Protein AF-A0A941F2V1-F1 (afdb_monomer_lite)

Structure (mmCIF, N/CA/C/O backbone):
data_AF-A0A941F2V1-F1
#
_entry.id   AF-A0A941F2V1-F1
#
loop_
_atom_site.group_PDB
_atom_site.id
_atom_site.type_symbol
_atom_site.label_atom_id
_atom_site.label_alt_id
_atom_site.label_comp_id
_atom_site.label_asym_id
_atom_site.label_entity_id
_atom_site.label_seq_id
_atom_site.pdbx_PDB_ins_code
_atom_site.Cartn_x
_atom_site.Cartn_y
_atom_site.Cartn_z
_atom_site.occupancy
_atom_site.B_iso_or_equiv
_atom_site.auth_seq_id
_atom_site.auth_comp_id
_atom_site.auth_asym_id
_atom_site.auth_atom_id
_atom_site.pdbx_PDB_model_num
ATOM 1 N N . MET A 1 1 ? -23.464 -13.653 34.115 1.00 43.78 1 MET A N 1
ATOM 2 C CA . MET A 1 1 ? -22.472 -12.896 33.326 1.00 43.78 1 MET A CA 1
ATOM 3 C C . MET A 1 1 ? -23.230 -11.831 32.556 1.00 43.78 1 MET A C 1
ATOM 5 O O . MET A 1 1 ? -24.160 -12.195 31.851 1.00 43.78 1 MET A O 1
ATOM 9 N N . SER A 1 2 ? -22.926 -10.549 32.761 1.00 63.69 2 SER A N 1
ATOM 10 C CA . SER A 1 2 ? -23.528 -9.448 31.999 1.00 63.69 2 SER A CA 1
ATOM 11 C C . SER A 1 2 ? -22.567 -9.029 30.894 1.00 63.69 2 SER A C 1
ATOM 13 O O . SER A 1 2 ? -21.408 -8.731 31.175 1.00 63.69 2 SER A O 1
ATOM 15 N N . GLN A 1 3 ? -23.042 -9.012 29.656 1.00 66.31 3 GLN A N 1
ATOM 16 C CA . GLN A 1 3 ? -22.306 -8.466 28.523 1.00 66.31 3 GLN A CA 1
ATOM 17 C C . GLN A 1 3 ? -22.580 -6.961 28.461 1.00 66.31 3 GLN A C 1
ATOM 19 O O . GLN A 1 3 ? -23.738 -6.548 28.446 1.00 66.31 3 GLN A O 1
ATOM 24 N N . VAL A 1 4 ? -21.524 -6.150 28.480 1.00 63.25 4 VAL A N 1
ATOM 25 C CA . VAL A 1 4 ? -21.614 -4.695 28.322 1.00 63.25 4 VAL A CA 1
ATOM 26 C C . VAL A 1 4 ? -20.978 -4.354 26.985 1.00 63.25 4 VAL A C 1
ATOM 28 O O . VAL A 1 4 ? -19.803 -4.643 26.772 1.00 63.25 4 VAL A O 1
ATOM 31 N N . SER A 1 5 ? -21.771 -3.790 26.080 1.00 65.69 5 SER A N 1
ATOM 32 C CA . SER A 1 5 ? -21.303 -3.325 24.777 1.00 65.69 5 SER A CA 1
ATOM 33 C C . SER A 1 5 ? -20.951 -1.845 24.886 1.00 65.69 5 SER A C 1
ATOM 35 O O . SER A 1 5 ? -21.781 -1.050 25.327 1.00 65.69 5 SER A O 1
ATOM 37 N N . PHE A 1 6 ? -19.736 -1.481 24.488 1.00 61.72 6 PHE A N 1
ATOM 38 C CA . PHE A 1 6 ? -19.299 -0.092 24.375 1.00 61.72 6 PHE A CA 1
ATOM 39 C C . PHE A 1 6 ? -19.178 0.272 22.898 1.00 61.72 6 PHE A C 1
ATOM 41 O O . PHE A 1 6 ? -18.671 -0.519 22.107 1.00 61.72 6 PHE A O 1
ATOM 48 N N . THR A 1 7 ? -19.629 1.473 22.545 1.00 65.69 7 THR A N 1
ATOM 49 C CA . THR A 1 7 ? -19.439 2.057 21.215 1.00 65.69 7 THR A CA 1
ATOM 50 C C . THR A 1 7 ? -18.508 3.250 21.368 1.00 65.69 7 THR A C 1
ATOM 52 O O . THR A 1 7 ? -18.829 4.183 22.105 1.00 65.69 7 THR A O 1
ATOM 55 N N . PHE A 1 8 ? -17.353 3.217 20.707 1.00 61.75 8 PHE A N 1
ATOM 56 C CA . PHE A 1 8 ? -16.413 4.335 20.678 1.00 61.75 8 PHE A CA 1
ATOM 57 C C . PHE A 1 8 ? -16.554 5.107 19.362 1.00 61.75 8 PHE A C 1
ATOM 59 O O . PHE A 1 8 ? -16.834 4.527 18.316 1.00 61.75 8 PHE A O 1
ATOM 66 N N . THR A 1 9 ? -16.371 6.425 19.408 1.00 69.69 9 THR A N 1
ATOM 67 C CA . THR A 1 9 ? -16.324 7.279 18.216 1.00 69.69 9 THR A CA 1
ATOM 68 C C . THR A 1 9 ? -15.019 8.055 18.256 1.00 69.69 9 THR A C 1
ATOM 70 O O . THR A 1 9 ? -14.824 8.903 19.125 1.00 69.69 9 THR A O 1
ATOM 73 N N . ALA A 1 10 ? -14.116 7.741 17.330 1.00 67.81 10 ALA A N 1
ATOM 74 C CA . ALA A 1 10 ? -12.865 8.461 17.146 1.00 67.81 10 ALA A CA 1
ATOM 75 C C . ALA A 1 10 ? -13.024 9.468 16.003 1.00 67.81 10 ALA A C 1
ATOM 77 O O . ALA A 1 10 ? -13.537 9.115 14.944 1.00 67.81 10 ALA A O 1
ATOM 78 N N . MET A 1 11 ? -12.560 10.702 16.202 1.00 74.62 11 MET A N 1
ATOM 79 C CA . MET A 1 11 ? -12.306 11.618 15.091 1.00 74.62 11 MET A CA 1
ATOM 80 C C . MET A 1 11 ? -10.845 11.465 14.676 1.00 74.62 11 MET A C 1
ATOM 82 O O . MET A 1 11 ? -9.941 11.545 15.516 1.00 74.62 11 MET A O 1
ATOM 86 N N . LEU A 1 12 ? -10.634 11.210 13.392 1.00 73.94 12 LEU A N 1
ATOM 87 C CA . LEU A 1 12 ? -9.319 11.158 12.771 1.00 73.94 12 LEU A CA 1
ATOM 88 C C . LEU A 1 12 ? -9.185 12.350 11.835 1.00 73.94 12 LEU A C 1
ATOM 90 O O . LEU A 1 12 ? -10.165 12.730 11.194 1.00 73.94 12 LEU A O 1
ATOM 94 N N . ASP A 1 13 ? -7.993 12.934 11.789 1.00 80.94 13 ASP A N 1
ATOM 95 C CA . ASP A 1 13 ? -7.663 13.913 10.761 1.00 80.94 13 ASP A CA 1
ATOM 96 C C . ASP A 1 13 ? -7.612 13.201 9.399 1.00 80.94 13 ASP A C 1
ATOM 98 O O . ASP A 1 13 ? -7.149 12.061 9.325 1.00 80.94 13 ASP A O 1
ATOM 102 N N . GLU A 1 14 ? -8.095 13.835 8.330 1.00 78.62 14 GLU A N 1
ATOM 103 C CA . GLU A 1 14 ? -8.105 13.242 6.985 1.00 78.62 14 GLU A CA 1
ATOM 104 C C . GLU A 1 14 ? -6.693 12.881 6.503 1.00 78.62 14 GLU A C 1
ATOM 106 O O . GLU A 1 14 ? -6.534 11.935 5.730 1.00 78.62 14 GLU A O 1
ATOM 111 N N . ASP A 1 15 ? -5.665 13.559 7.019 1.00 81.81 15 ASP A N 1
ATOM 112 C CA . ASP A 1 15 ? -4.261 13.289 6.704 1.00 81.81 15 ASP A CA 1
ATOM 113 C C . ASP A 1 15 ? -3.669 12.092 7.483 1.00 81.81 15 ASP A C 1
ATOM 115 O O . ASP A 1 15 ? -2.567 11.627 7.183 1.00 81.81 15 ASP A O 1
ATOM 119 N N . GLU A 1 16 ? -4.374 11.570 8.492 1.00 85.75 16 GLU A N 1
ATOM 120 C CA . GLU A 1 16 ? -3.881 10.521 9.400 1.00 85.75 16 GLU A CA 1
ATOM 121 C C . GLU A 1 16 ? -4.417 9.116 9.095 1.00 85.75 16 GLU A C 1
ATOM 123 O O . GLU A 1 16 ? -4.049 8.140 9.770 1.00 85.75 16 GLU A O 1
ATOM 128 N N . PHE A 1 17 ? -5.292 8.982 8.101 1.00 90.06 17 PHE A N 1
ATOM 129 C CA . PHE A 1 17 ? -5.808 7.687 7.677 1.00 90.06 17 PHE A CA 1
ATOM 130 C C . PHE A 1 17 ? -6.191 7.681 6.205 1.00 90.06 17 PHE A C 1
ATOM 132 O O . PHE A 1 17 ? -6.595 8.696 5.655 1.00 90.06 17 PHE A O 1
ATOM 139 N N . ILE A 1 18 ? -6.153 6.506 5.591 1.00 91.88 18 ILE A N 1
ATOM 140 C CA . ILE A 1 18 ? -6.794 6.245 4.306 1.00 91.88 18 ILE A CA 1
ATOM 141 C C . ILE A 1 18 ? -7.737 5.059 4.460 1.00 91.88 18 ILE A C 1
ATOM 143 O O . ILE A 1 18 ? -7.425 4.076 5.138 1.00 91.88 18 ILE A O 1
ATOM 147 N N . ARG A 1 19 ? -8.915 5.166 3.849 1.00 90.81 19 ARG A N 1
ATOM 148 C CA . ARG A 1 19 ? -9.882 4.075 3.798 1.00 90.81 19 ARG A CA 1
ATOM 149 C C . ARG A 1 19 ? -9.820 3.409 2.431 1.00 90.81 19 ARG A C 1
ATOM 151 O O . ARG A 1 19 ? -9.953 4.083 1.415 1.00 90.81 19 ARG A O 1
ATOM 158 N N . ILE A 1 20 ? -9.661 2.093 2.434 1.00 90.69 20 ILE A N 1
ATOM 159 C CA . ILE A 1 20 ? -9.626 1.255 1.236 1.00 90.69 20 ILE A CA 1
ATOM 160 C C . ILE A 1 20 ? -10.633 0.139 1.472 1.00 90.69 20 ILE A C 1
ATOM 162 O O . ILE A 1 20 ? -10.469 -0.669 2.382 1.00 90.69 20 ILE A O 1
ATOM 166 N N . ASP A 1 21 ? -11.734 0.164 0.726 1.00 87.81 21 ASP A N 1
ATOM 167 C CA . ASP A 1 21 ? -12.886 -0.713 0.939 1.00 87.81 21 ASP A CA 1
ATOM 168 C C . ASP A 1 21 ? -13.402 -0.684 2.401 1.00 87.81 21 ASP A C 1
ATOM 170 O O . ASP A 1 21 ? -13.907 0.332 2.910 1.00 87.81 21 ASP A O 1
ATOM 174 N N . GLU A 1 22 ? -13.294 -1.820 3.090 1.00 87.62 22 GLU A N 1
ATOM 175 C CA . GLU A 1 22 ? -13.663 -2.002 4.495 1.00 87.62 22 GLU A CA 1
ATOM 176 C C . GLU A 1 22 ? -12.475 -1.852 5.457 1.00 87.62 22 GLU A C 1
ATOM 178 O O . GLU A 1 22 ? -12.650 -2.008 6.666 1.00 87.62 22 GLU A O 1
ATOM 183 N N . HIS A 1 23 ? -11.283 -1.560 4.939 1.00 90.50 23 HIS A N 1
ATOM 184 C CA . HIS A 1 23 ? -10.045 -1.447 5.696 1.00 90.50 23 HIS A CA 1
ATOM 185 C C . HIS A 1 23 ? -9.668 0.012 5.943 1.00 90.50 23 HIS A C 1
ATOM 187 O O . HIS A 1 23 ? -9.822 0.884 5.083 1.00 90.50 23 HIS A O 1
ATOM 193 N N . LEU A 1 24 ? -9.155 0.280 7.143 1.00 90.56 24 LEU A N 1
ATOM 194 C CA . LEU A 1 24 ? -8.655 1.592 7.531 1.00 90.56 24 LEU A CA 1
ATOM 195 C C . LEU A 1 24 ? -7.162 1.490 7.813 1.00 90.56 24 LEU A C 1
ATOM 197 O O . LEU A 1 24 ? -6.744 0.815 8.749 1.00 90.56 24 LEU A O 1
ATOM 201 N N . TYR A 1 25 ? -6.367 2.187 7.019 1.00 91.19 25 TYR A N 1
ATOM 202 C CA . TYR A 1 25 ? -4.928 2.276 7.192 1.00 91.19 25 TYR A CA 1
ATOM 203 C C . TYR A 1 25 ? -4.592 3.576 7.910 1.00 91.19 25 TYR A C 1
ATOM 205 O O . TYR A 1 25 ? -5.025 4.646 7.490 1.00 91.19 25 TYR A O 1
ATOM 213 N N . THR A 1 26 ? -3.842 3.504 9.005 1.00 90.94 26 THR A N 1
ATOM 214 C CA . THR A 1 26 ? -3.513 4.670 9.834 1.00 90.94 26 THR A CA 1
ATOM 215 C C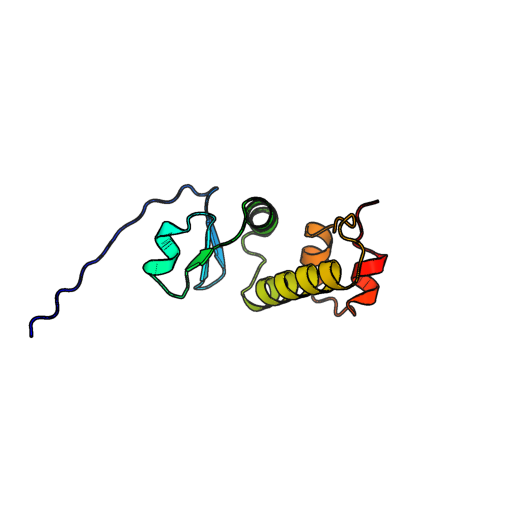 . THR A 1 26 ? -2.132 4.534 10.463 1.00 90.94 26 THR A C 1
ATOM 217 O O . T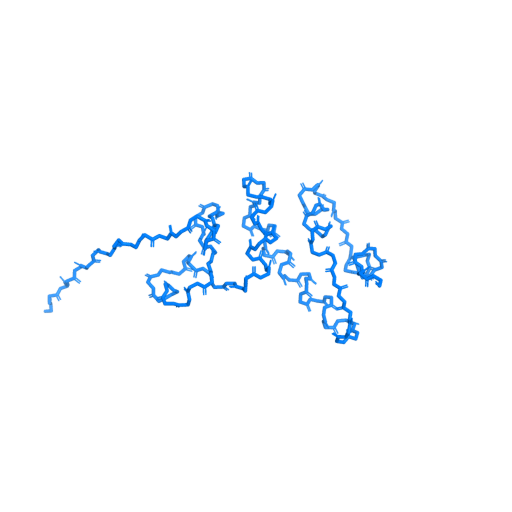HR A 1 26 ? -1.606 3.436 10.626 1.00 90.94 26 THR A O 1
ATOM 220 N N . THR A 1 27 ? -1.545 5.653 10.873 1.00 89.12 27 THR A N 1
ATOM 221 C CA . THR A 1 27 ? -0.325 5.674 11.694 1.00 89.12 27 THR A CA 1
ATOM 222 C C . THR A 1 27 ? -0.620 5.519 13.193 1.00 89.12 27 THR A C 1
ATOM 224 O O . THR A 1 27 ? 0.296 5.324 13.996 1.00 89.12 27 THR A O 1
ATOM 227 N N . ARG A 1 28 ? -1.895 5.585 13.613 1.00 85.06 28 ARG A N 1
ATOM 228 C CA . ARG A 1 28 ? -2.304 5.529 15.026 1.00 85.06 28 ARG A CA 1
ATOM 229 C C . ARG A 1 28 ? -2.415 4.094 15.544 1.00 85.06 28 ARG A C 1
ATOM 231 O O . ARG A 1 28 ? -3.461 3.453 15.460 1.00 85.06 28 ARG A O 1
ATOM 238 N N . SER A 1 29 ? -1.353 3.628 16.195 1.00 81.88 29 SER A N 1
ATOM 239 C CA . SER A 1 29 ? -1.278 2.291 16.807 1.00 81.88 29 SER A CA 1
ATOM 240 C C . SER A 1 29 ? -2.337 2.013 17.886 1.00 81.88 29 SER A C 1
ATOM 242 O O . SER A 1 29 ? -2.683 0.857 18.126 1.00 81.88 29 SER A O 1
ATOM 244 N N . SER A 1 30 ? -2.882 3.050 18.531 1.00 81.25 30 SER A N 1
ATOM 245 C CA . SER A 1 30 ? -3.926 2.908 19.553 1.00 81.25 30 SER A CA 1
ATOM 246 C C . SER A 1 30 ? -5.227 2.315 19.009 1.00 81.25 30 SER A C 1
ATOM 248 O O . SER A 1 30 ? -5.939 1.657 19.761 1.00 81.25 30 SER A O 1
ATOM 250 N N . LEU A 1 31 ? -5.517 2.505 17.719 1.00 79.25 31 LEU A N 1
ATOM 251 C CA . LEU A 1 31 ? -6.767 2.068 17.093 1.00 79.25 31 LEU A CA 1
ATOM 252 C C . LEU A 1 31 ? -6.756 0.596 16.669 1.00 79.25 31 LEU A C 1
ATOM 254 O O . LEU A 1 31 ? -7.812 -0.010 16.531 1.00 79.25 31 LEU A O 1
ATOM 258 N N . GLN A 1 32 ? -5.577 -0.012 16.521 1.00 75.81 32 GLN A N 1
ATOM 259 C CA . GLN A 1 32 ? -5.446 -1.401 16.068 1.00 75.81 32 GLN A CA 1
ATOM 260 C C . GLN A 1 32 ? -6.111 -2.413 17.021 1.00 75.81 32 GLN A C 1
ATOM 262 O O . GLN A 1 32 ? -6.472 -3.515 16.620 1.00 75.81 32 GLN A O 1
ATOM 267 N N . ARG A 1 33 ? -6.266 -2.061 18.304 1.00 74.50 33 ARG A N 1
ATOM 268 C CA . ARG A 1 33 ? -6.898 -2.931 19.310 1.00 74.50 33 ARG A CA 1
ATOM 269 C C . ARG A 1 33 ? -8.421 -2.949 19.223 1.00 74.50 33 ARG A C 1
ATOM 271 O O . ARG A 1 33 ? -9.027 -3.854 19.788 1.00 74.50 33 ARG A O 1
ATOM 278 N N . GLU A 1 34 ? -9.006 -1.962 18.553 1.00 74.94 34 GLU A N 1
ATOM 279 C CA . GLU A 1 34 ? -10.451 -1.756 18.523 1.00 74.94 34 GLU A CA 1
ATOM 280 C C . GLU A 1 34 ? -11.110 -2.580 17.411 1.00 74.94 34 GLU A C 1
ATOM 282 O O . GLU A 1 34 ? -12.157 -3.182 17.640 1.00 74.94 34 GLU A O 1
ATOM 287 N N . GLU A 1 35 ? -10.479 -2.686 16.233 1.00 77.00 35 GLU A N 1
ATOM 288 C CA . GLU A 1 35 ? -11.015 -3.467 15.113 1.00 77.00 35 GLU A CA 1
ATOM 289 C C . GLU A 1 35 ? -9.930 -4.178 14.282 1.00 77.00 35 GLU A C 1
ATOM 291 O O . GLU A 1 35 ? -8.904 -3.582 13.956 1.00 77.00 35 GLU A O 1
ATOM 296 N N . PRO A 1 36 ? -10.177 -5.426 13.828 1.00 76.69 36 PRO A N 1
ATOM 297 C CA . PRO A 1 36 ? -9.223 -6.193 13.019 1.00 76.69 36 PRO A CA 1
ATOM 298 C C . PRO A 1 36 ? -9.016 -5.636 11.603 1.00 76.69 36 PRO A C 1
ATOM 300 O O . PRO A 1 36 ? -8.088 -6.052 10.917 1.00 76.69 36 PRO A O 1
ATOM 303 N N . LYS A 1 37 ? -9.885 -4.727 11.146 1.00 85.31 37 LYS A N 1
ATOM 304 C CA . LYS A 1 37 ? -9.779 -4.078 9.831 1.00 85.31 37 LYS A CA 1
ATOM 305 C C . LYS A 1 37 ? -8.949 -2.790 9.868 1.00 85.31 37 LYS A C 1
ATOM 307 O O . LYS A 1 37 ? -8.771 -2.160 8.827 1.00 85.31 37 LYS A O 1
ATOM 312 N N . ILE A 1 38 ? -8.451 -2.409 11.048 1.00 87.75 38 ILE A N 1
ATOM 313 C CA . ILE A 1 38 ? -7.569 -1.260 11.232 1.00 87.75 38 ILE A CA 1
ATOM 314 C C . ILE A 1 38 ? -6.119 -1.732 11.129 1.00 87.75 38 ILE A C 1
ATOM 316 O O . ILE A 1 38 ? -5.623 -2.481 11.973 1.00 87.75 38 ILE A O 1
ATOM 320 N N . HIS A 1 39 ? -5.432 -1.257 10.097 1.00 89.06 39 HIS A N 1
ATOM 321 C CA . HIS A 1 39 ? -4.050 -1.594 9.795 1.00 89.06 39 HIS A CA 1
ATOM 322 C C . HIS A 1 39 ? -3.133 -0.432 10.145 1.00 89.06 39 HIS A C 1
ATOM 324 O O . HIS A 1 39 ? -3.342 0.703 9.714 1.00 89.06 39 HIS A O 1
ATOM 330 N N . MET A 1 40 ? -2.090 -0.725 10.917 1.00 89.44 40 MET A N 1
ATOM 331 C CA . MET A 1 40 ? -1.053 0.257 11.199 1.00 89.44 40 MET A CA 1
ATOM 332 C C . MET A 1 40 ? -0.029 0.263 10.065 1.00 89.44 40 MET A C 1
ATOM 334 O O . MET A 1 40 ? 0.550 -0.779 9.759 1.00 89.44 40 MET A O 1
ATOM 338 N N . ILE A 1 41 ? 0.224 1.435 9.490 1.00 89.38 41 ILE A N 1
ATOM 339 C CA . ILE A 1 41 ? 1.280 1.659 8.498 1.00 89.38 41 ILE A CA 1
ATOM 340 C C . ILE A 1 41 ? 2.161 2.828 8.911 1.00 89.38 41 ILE A C 1
ATOM 342 O O . ILE A 1 41 ? 1.799 3.626 9.779 1.00 89.38 41 ILE A O 1
ATOM 346 N N . ASP A 1 42 ? 3.339 2.920 8.305 1.00 87.31 42 ASP A N 1
ATOM 347 C CA . ASP A 1 42 ? 4.202 4.068 8.518 1.00 87.31 42 ASP A CA 1
ATOM 348 C C . ASP A 1 42 ? 3.677 5.322 7.788 1.00 87.31 42 ASP A C 1
ATOM 350 O O . ASP A 1 42 ? 2.815 5.277 6.902 1.00 87.31 42 ASP A O 1
ATOM 354 N N . THR A 1 43 ? 4.198 6.479 8.192 1.00 88.25 43 THR A N 1
ATOM 355 C CA . THR A 1 43 ? 3.793 7.774 7.638 1.00 88.25 43 THR A CA 1
ATOM 356 C C . THR A 1 43 ? 4.173 7.929 6.162 1.00 88.25 43 THR A C 1
ATOM 358 O O . THR A 1 43 ? 3.523 8.689 5.447 1.00 88.25 43 THR A O 1
ATOM 361 N N . CYS A 1 44 ? 5.227 7.256 5.695 1.00 87.25 44 CYS A N 1
ATOM 362 C CA . CYS A 1 44 ? 5.682 7.351 4.309 1.00 87.25 44 CYS A CA 1
ATOM 363 C C . CYS A 1 44 ? 4.721 6.604 3.381 1.00 87.25 44 CYS A C 1
ATOM 365 O O . CYS A 1 44 ? 4.218 7.192 2.425 1.00 87.25 44 CYS A O 1
ATOM 367 N N . CYS A 1 45 ? 4.392 5.360 3.721 1.00 89.12 45 CYS A N 1
ATOM 368 C CA . CYS A 1 45 ? 3.392 4.545 3.060 1.00 89.12 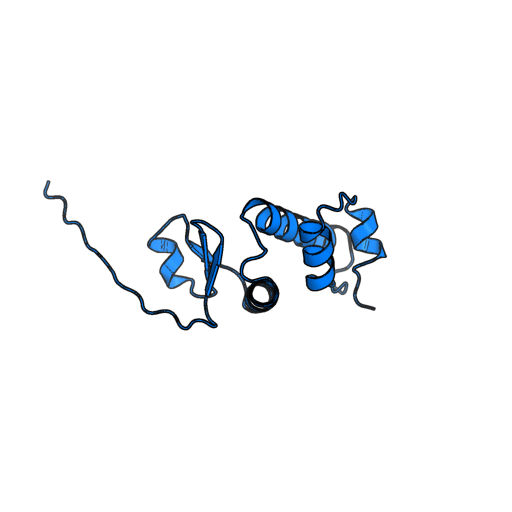45 CYS A CA 1
ATOM 369 C C . CYS A 1 45 ? 2.037 5.245 3.048 1.00 89.12 45 CYS A C 1
ATOM 371 O O . CYS A 1 45 ? 1.416 5.319 1.994 1.00 89.12 45 CYS A O 1
ATOM 373 N N . LEU A 1 46 ? 1.603 5.823 4.177 1.00 91.88 46 LEU A N 1
ATOM 374 C CA . LEU A 1 46 ? 0.320 6.529 4.233 1.00 91.88 46 LEU A CA 1
ATOM 375 C C . LEU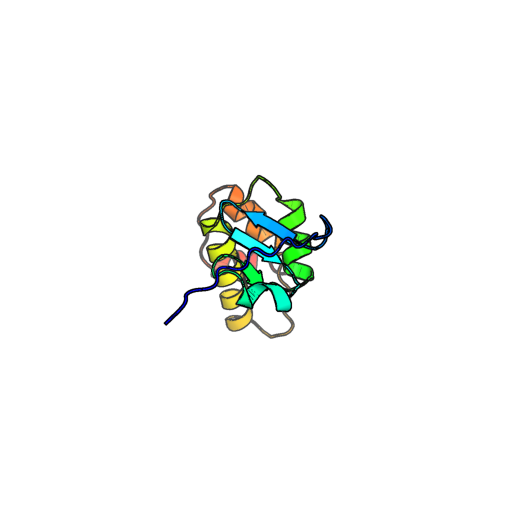 A 1 46 ? 0.275 7.696 3.239 1.00 91.88 46 LEU A C 1
ATOM 377 O O . LEU A 1 46 ? -0.698 7.835 2.502 1.00 91.88 46 LEU A O 1
ATOM 381 N N . LYS A 1 47 ? 1.339 8.508 3.182 1.00 91.88 47 LYS A N 1
ATOM 382 C CA . LYS A 1 47 ? 1.441 9.621 2.226 1.00 91.88 47 LYS A CA 1
ATOM 383 C C . LYS A 1 47 ? 1.389 9.142 0.781 1.00 91.88 47 LYS A C 1
ATOM 385 O O . LYS A 1 47 ? 0.705 9.755 -0.026 1.00 91.88 47 LYS A O 1
ATOM 390 N N . ILE A 1 48 ? 2.091 8.055 0.467 1.00 92.50 48 ILE A N 1
ATOM 391 C CA . ILE A 1 48 ? 2.080 7.469 -0.875 1.00 92.50 48 ILE A CA 1
ATOM 392 C C . ILE A 1 48 ? 0.671 6.975 -1.219 1.00 92.50 48 ILE A C 1
ATOM 394 O O . ILE A 1 48 ? 0.136 7.354 -2.254 1.00 92.50 48 ILE A O 1
ATOM 398 N N . MET A 1 49 ? 0.040 6.193 -0.340 1.00 93.00 49 MET A N 1
ATOM 399 C CA . MET A 1 49 ? -1.309 5.664 -0.560 1.00 93.00 49 MET A CA 1
ATOM 400 C C . MET A 1 49 ? -2.339 6.780 -0.755 1.00 93.00 49 MET A C 1
ATOM 402 O O . MET A 1 49 ? -3.215 6.659 -1.608 1.00 93.00 49 MET A O 1
ATOM 406 N N . LYS A 1 50 ? -2.210 7.888 -0.013 1.00 92.25 50 LYS A N 1
ATOM 407 C CA . LYS A 1 50 ? -3.063 9.075 -0.157 1.00 92.25 50 LYS A CA 1
ATOM 408 C C . LYS A 1 50 ? -3.024 9.696 -1.549 1.00 92.25 50 LYS A C 1
ATOM 410 O O . LYS A 1 50 ? -4.049 10.176 -2.018 1.00 92.25 50 LYS A O 1
ATOM 415 N N . GLU A 1 51 ? -1.892 9.643 -2.245 1.00 93.06 51 GLU A N 1
ATOM 416 C CA . GLU A 1 51 ? -1.805 10.134 -3.628 1.00 93.06 51 GLU A CA 1
ATOM 417 C C . GLU A 1 51 ? -2.639 9.297 -4.615 1.00 93.06 51 GLU A C 1
ATOM 419 O O . GLU A 1 51 ? -2.997 9.787 -5.687 1.00 93.06 51 GLU A O 1
ATOM 424 N N . PHE A 1 52 ? -2.988 8.063 -4.242 1.00 92.94 52 PHE A N 1
ATOM 425 C CA . PHE A 1 52 ? -3.797 7.132 -5.032 1.00 92.94 52 PHE A CA 1
ATOM 426 C C . PHE A 1 52 ? -5.176 6.864 -4.404 1.00 92.94 52 PHE A C 1
ATOM 428 O O . PHE A 1 52 ? -5.838 5.880 -4.742 1.00 92.94 52 PHE A O 1
ATOM 435 N N . GLU A 1 53 ? -5.636 7.726 -3.493 1.00 88.81 53 GLU A N 1
ATOM 436 C CA . GLU A 1 53 ? -6.921 7.557 -2.811 1.00 88.81 53 GLU A CA 1
ATOM 437 C C . GLU A 1 53 ? -8.082 7.430 -3.817 1.00 88.81 53 GLU A C 1
ATOM 439 O O . GLU A 1 53 ? -8.207 8.199 -4.771 1.00 88.81 53 GLU A O 1
ATOM 444 N N . GLY A 1 54 ? -8.911 6.398 -3.630 1.00 89.38 54 GLY A N 1
ATOM 445 C CA . GLY A 1 54 ? -10.014 6.051 -4.534 1.00 89.38 54 GLY A CA 1
ATOM 446 C C . GLY A 1 54 ? -9.636 5.205 -5.758 1.00 89.38 54 GLY A C 1
ATOM 447 O O . GLY A 1 54 ? -10.536 4.787 -6.481 1.00 89.38 54 GLY A O 1
ATOM 448 N N . GLN A 1 55 ? -8.347 4.936 -5.992 1.00 92.88 55 GLN A N 1
ATOM 449 C CA . GLN A 1 55 ? -7.873 4.029 -7.052 1.00 92.88 55 GLN A CA 1
ATOM 450 C C . GLN A 1 55 ? -7.332 2.702 -6.511 1.00 92.88 55 GLN A C 1
ATOM 452 O O . GLN A 1 55 ? -7.191 1.751 -7.272 1.00 92.88 55 GLN A O 1
ATOM 457 N N . LEU A 1 56 ? -7.015 2.653 -5.218 1.00 92.75 56 LEU A N 1
ATOM 458 C CA . LEU A 1 56 ? -6.508 1.459 -4.552 1.00 92.75 56 LEU A CA 1
ATOM 459 C C . LEU A 1 56 ? -7.654 0.540 -4.127 1.00 92.75 56 LEU A C 1
ATOM 461 O O . LEU A 1 56 ? -8.665 1.012 -3.603 1.00 92.75 56 LEU A O 1
ATOM 465 N N . ASP A 1 57 ? -7.433 -0.761 -4.272 1.00 93.00 57 ASP A N 1
ATOM 466 C CA . ASP A 1 57 ? -8.211 -1.816 -3.630 1.00 93.00 57 ASP A CA 1
ATOM 467 C C . ASP A 1 57 ? -7.332 -2.613 -2.648 1.00 93.00 57 ASP A C 1
ATOM 469 O O . ASP A 1 57 ? -6.104 -2.463 -2.602 1.00 93.00 57 ASP A O 1
ATOM 473 N N . GLN A 1 58 ? -7.965 -3.436 -1.809 1.00 90.31 58 GLN A N 1
ATOM 474 C CA . GLN A 1 58 ? -7.241 -4.231 -0.813 1.00 90.31 58 GLN A CA 1
ATOM 475 C C . GLN A 1 58 ? -6.155 -5.150 -1.431 1.00 90.31 58 GLN A C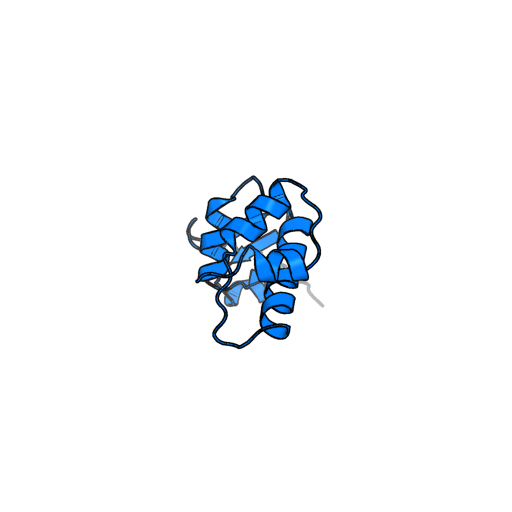 1
ATOM 477 O O . GLN A 1 58 ? -5.028 -5.135 -0.924 1.00 90.31 58 GLN A O 1
ATOM 482 N N . PRO A 1 59 ? -6.422 -5.915 -2.515 1.00 91.56 59 PRO A N 1
ATOM 483 C CA . PRO A 1 59 ? -5.401 -6.733 -3.174 1.00 91.56 59 PRO A CA 1
ATOM 484 C C . PRO A 1 59 ? -4.174 -5.948 -3.652 1.00 91.56 59 PRO A C 1
ATOM 486 O O . PRO A 1 59 ? -3.052 -6.397 -3.421 1.00 91.56 59 PRO A O 1
ATOM 489 N N . MET A 1 60 ? -4.359 -4.770 -4.260 1.00 92.81 60 MET A N 1
ATOM 490 C CA . MET A 1 60 ? -3.251 -3.933 -4.736 1.00 92.81 60 MET A CA 1
ATOM 491 C C . MET A 1 60 ? -2.343 -3.488 -3.591 1.00 92.81 60 MET A C 1
ATOM 493 O O . MET A 1 60 ? -1.119 -3.491 -3.728 1.00 92.81 60 MET A O 1
ATOM 497 N N . VAL A 1 61 ? -2.923 -3.111 -2.448 1.00 92.19 61 VAL A N 1
ATOM 498 C CA . VAL A 1 61 ? -2.142 -2.695 -1.275 1.00 92.19 61 VAL A CA 1
ATOM 499 C C . VAL A 1 61 ? -1.358 -3.867 -0.700 1.00 92.19 61 VAL A C 1
ATOM 501 O O . VAL A 1 61 ? -0.187 -3.713 -0.358 1.00 92.19 61 VAL A O 1
ATOM 504 N N . GLU A 1 62 ? -1.978 -5.042 -0.594 1.00 91.25 62 GLU A N 1
ATOM 505 C CA . GLU A 1 62 ? -1.300 -6.250 -0.117 1.00 91.25 62 GLU A CA 1
ATOM 506 C C . GLU A 1 62 ? -0.148 -6.653 -1.039 1.00 91.25 62 GLU A C 1
ATOM 508 O O . GLU A 1 62 ? 0.952 -6.943 -0.560 1.00 91.25 62 GLU A O 1
ATOM 513 N N . GLU A 1 63 ? -0.370 -6.616 -2.352 1.00 92.38 63 GLU A N 1
ATOM 514 C CA . GLU A 1 63 ? 0.658 -6.903 -3.347 1.00 92.38 63 GLU A CA 1
ATOM 515 C C . GLU A 1 63 ? 1.806 -5.894 -3.281 1.00 92.38 63 GLU A C 1
ATOM 517 O O . GLU A 1 63 ? 2.969 -6.296 -3.228 1.00 92.38 63 GLU A O 1
ATOM 522 N N . TRP A 1 64 ? 1.505 -4.598 -3.197 1.00 93.12 64 TRP A N 1
ATOM 523 C CA . TRP A 1 64 ? 2.521 -3.559 -3.046 1.00 93.12 64 TRP A CA 1
ATOM 524 C C . TRP A 1 64 ? 3.377 -3.768 -1.791 1.00 93.12 64 TRP A C 1
ATOM 526 O O . TRP A 1 64 ? 4.604 -3.801 -1.886 1.00 93.12 64 TRP A O 1
ATOM 536 N N . LEU A 1 65 ? 2.759 -3.999 -0.628 1.00 90.12 65 LEU A N 1
ATOM 537 C CA . LEU A 1 65 ? 3.486 -4.244 0.624 1.00 90.12 65 LEU A CA 1
ATOM 538 C C . LEU A 1 65 ? 4.374 -5.497 0.544 1.00 90.12 65 LEU A C 1
ATOM 540 O O . LEU A 1 65 ? 5.487 -5.516 1.083 1.00 90.12 65 LEU A O 1
ATOM 544 N N . LEU A 1 66 ? 3.905 -6.551 -0.132 1.00 91.31 66 LEU A N 1
ATOM 545 C CA . LEU A 1 66 ? 4.693 -7.760 -0.378 1.00 91.31 66 LEU A CA 1
ATOM 546 C C . LEU A 1 66 ? 5.865 -7.494 -1.329 1.00 91.31 66 LEU A C 1
ATOM 548 O O . LEU A 1 66 ? 6.972 -7.971 -1.065 1.00 91.31 66 LEU A O 1
ATOM 552 N N . LEU A 1 67 ? 5.644 -6.727 -2.400 1.00 90.94 67 LEU A N 1
ATOM 553 C CA . LEU A 1 67 ? 6.670 -6.355 -3.371 1.00 90.94 67 LEU A CA 1
ATOM 554 C C . LEU A 1 67 ? 7.764 -5.507 -2.732 1.00 90.94 67 LEU A C 1
ATOM 556 O O . LEU A 1 67 ? 8.933 -5.866 -2.857 1.00 90.94 67 LEU A O 1
ATOM 560 N N . THR A 1 68 ? 7.414 -4.449 -2.000 1.00 87.25 68 THR A N 1
ATOM 561 C CA . THR A 1 68 ? 8.394 -3.593 -1.315 1.00 87.25 68 THR A CA 1
ATOM 562 C C . THR A 1 68 ? 9.245 -4.419 -0.349 1.00 87.25 68 THR A C 1
ATOM 564 O O . THR A 1 68 ? 10.474 -4.370 -0.397 1.00 87.25 68 THR A O 1
ATOM 567 N N . LYS A 1 69 ? 8.624 -5.317 0.428 1.00 87.31 69 LYS A N 1
ATOM 568 C CA . LYS A 1 69 ? 9.356 -6.234 1.315 1.00 87.31 69 LYS A CA 1
ATOM 569 C C . LYS A 1 69 ? 10.280 -7.196 0.559 1.00 87.31 69 LYS A C 1
ATOM 571 O O . LYS A 1 69 ? 11.387 -7.474 1.021 1.00 87.31 69 LYS A O 1
ATOM 576 N N . ALA A 1 70 ? 9.835 -7.746 -0.571 1.00 88.69 70 ALA A N 1
ATOM 577 C CA . ALA A 1 70 ? 10.648 -8.648 -1.387 1.00 88.69 70 ALA A CA 1
ATOM 578 C C . ALA A 1 70 ? 11.838 -7.916 -2.024 1.00 88.69 70 ALA A C 1
ATOM 580 O O . ALA A 1 70 ? 12.951 -8.446 -2.060 1.00 88.69 70 ALA A O 1
ATOM 581 N N . LEU A 1 71 ? 11.618 -6.686 -2.487 1.00 87.94 71 LEU A N 1
ATOM 582 C CA . LEU A 1 71 ? 12.647 -5.824 -3.048 1.00 87.94 71 LEU A CA 1
ATOM 583 C C . LEU A 1 71 ? 13.723 -5.499 -2.005 1.00 87.94 71 LEU A C 1
ATOM 585 O O . LEU A 1 71 ? 14.904 -5.732 -2.275 1.00 87.94 71 LEU A O 1
ATOM 589 N N . ASP A 1 72 ? 13.320 -5.110 -0.795 1.00 84.50 72 ASP A N 1
ATOM 590 C CA . ASP A 1 72 ? 14.226 -4.857 0.333 1.00 84.50 72 ASP A CA 1
ATOM 591 C C . ASP A 1 72 ? 15.054 -6.083 0.729 1.00 84.50 72 ASP A C 1
ATOM 593 O O . ASP A 1 72 ? 16.227 -5.963 1.071 1.00 84.50 72 ASP A O 1
ATOM 597 N N . GLN A 1 73 ? 14.475 -7.285 0.658 1.00 83.88 73 GLN A N 1
ATOM 598 C CA . GLN A 1 73 ? 15.200 -8.530 0.940 1.00 83.88 73 GLN A CA 1
ATOM 599 C C . GLN A 1 73 ? 16.165 -8.935 -0.180 1.00 83.88 73 GLN A C 1
ATOM 601 O O . GLN A 1 73 ? 17.163 -9.609 0.075 1.00 83.88 73 GLN A O 1
ATOM 606 N N . SER A 1 74 ? 15.853 -8.572 -1.424 1.00 78.81 74 SER A N 1
ATOM 607 C CA . SER A 1 74 ? 16.631 -8.961 -2.604 1.00 78.81 74 SER A CA 1
ATOM 608 C C . SER A 1 74 ? 17.844 -8.066 -2.870 1.00 78.81 74 SER A C 1
ATOM 610 O O . SER A 1 74 ? 18.758 -8.474 -3.591 1.00 78.81 74 SER A O 1
ATOM 612 N N . CYS A 1 75 ? 17.864 -6.854 -2.311 1.00 71.19 75 CYS A N 1
ATOM 613 C CA . CYS A 1 75 ? 18.861 -5.831 -2.614 1.00 71.19 75 CYS A CA 1
ATOM 614 C C . CYS A 1 75 ? 19.576 -5.317 -1.357 1.00 71.19 75 CYS A C 1
ATOM 616 O O . CYS A 1 75 ? 19.237 -5.655 -0.229 1.00 71.19 75 CYS A O 1
ATOM 618 N N . SER A 1 76 ? 20.627 -4.514 -1.555 1.00 71.12 76 SER A N 1
ATOM 619 C CA . SER A 1 76 ? 21.331 -3.858 -0.443 1.00 71.12 76 SER A CA 1
ATOM 620 C C . SER A 1 76 ? 20.382 -2.934 0.325 1.00 71.12 76 SER A C 1
ATOM 622 O O . SER A 1 76 ? 19.546 -2.287 -0.307 1.00 71.12 76 SER A O 1
ATOM 624 N N . PHE A 1 77 ? 20.585 -2.797 1.641 1.00 64.38 77 PHE A N 1
ATOM 625 C CA . PHE A 1 77 ? 19.804 -1.919 2.530 1.00 64.38 77 PHE A CA 1
ATOM 626 C C . PHE A 1 77 ? 19.778 -0.445 2.075 1.00 64.38 77 PHE A C 1
ATOM 628 O O . PHE A 1 77 ? 18.887 0.305 2.452 1.00 64.38 77 PHE A O 1
ATOM 635 N N . GLU A 1 78 ? 20.752 -0.027 1.262 1.00 67.81 78 GLU A N 1
ATOM 636 C CA . GLU A 1 78 ? 20.844 1.334 0.714 1.00 67.81 78 GLU A CA 1
ATOM 637 C C . GLU A 1 78 ? 19.942 1.559 -0.511 1.00 67.81 78 GLU A C 1
ATOM 639 O O . GLU A 1 78 ? 19.891 2.662 -1.052 1.00 67.81 78 GLU A O 1
ATOM 644 N N . SER A 1 79 ? 19.263 0.518 -0.998 1.00 75.69 79 SER A N 1
ATOM 645 C CA . SER A 1 79 ? 18.385 0.633 -2.161 1.00 75.69 79 SER A CA 1
ATOM 646 C C . SER A 1 79 ? 17.084 1.303 -1.738 1.00 75.69 79 SER A C 1
ATOM 648 O O . SER A 1 79 ? 16.370 0.784 -0.890 1.00 75.69 79 SER A O 1
ATOM 650 N N . GLN A 1 80 ? 16.782 2.455 -2.333 1.00 84.00 80 GLN A N 1
ATOM 651 C CA . GLN A 1 80 ? 15.480 3.099 -2.204 1.00 84.00 80 GLN A CA 1
ATOM 652 C C . GLN A 1 80 ? 14.625 2.751 -3.423 1.00 84.00 80 GLN A C 1
ATOM 654 O O . GLN A 1 80 ? 15.131 2.694 -4.550 1.00 84.00 80 GLN A O 1
ATOM 659 N N . TRP A 1 81 ? 13.335 2.522 -3.200 1.00 89.25 81 TRP A N 1
ATOM 660 C CA . TRP A 1 81 ? 12.383 2.148 -4.240 1.00 89.25 81 TRP A CA 1
ATOM 661 C C . TRP A 1 81 ? 11.409 3.286 -4.520 1.00 89.25 81 TRP A C 1
ATOM 663 O O . TRP A 1 81 ? 11.018 4.035 -3.630 1.00 89.25 81 TRP A O 1
ATOM 673 N N . ASP A 1 82 ? 11.025 3.420 -5.782 1.00 91.88 82 ASP A N 1
ATOM 674 C CA . ASP A 1 82 ? 9.986 4.332 -6.233 1.00 91.88 82 ASP A CA 1
ATOM 675 C C . ASP A 1 82 ? 8.621 3.661 -6.043 1.00 91.88 82 ASP A C 1
ATOM 677 O O . ASP A 1 82 ? 8.033 3.112 -6.978 1.00 91.88 82 ASP A O 1
ATOM 681 N N . ASP A 1 83 ? 8.132 3.672 -4.801 1.00 90.94 83 ASP A N 1
ATOM 682 C CA . ASP A 1 83 ? 6.837 3.091 -4.431 1.00 90.94 83 ASP A CA 1
ATOM 683 C C . ASP A 1 83 ? 5.671 3.678 -5.237 1.00 90.94 83 ASP A C 1
ATOM 685 O O . ASP A 1 83 ? 4.710 2.973 -5.544 1.00 90.94 83 ASP A O 1
ATOM 689 N N . LYS A 1 84 ? 5.767 4.950 -5.649 1.00 92.81 84 LYS A N 1
ATOM 690 C CA . LYS A 1 84 ? 4.744 5.584 -6.490 1.00 92.81 84 LYS A CA 1
ATOM 691 C C . LYS A 1 84 ? 4.668 4.906 -7.846 1.00 92.81 84 LYS A C 1
ATOM 693 O O . LYS A 1 84 ? 3.577 4.601 -8.319 1.00 92.81 84 LYS A O 1
ATOM 698 N N . LYS A 1 85 ? 5.821 4.647 -8.463 1.00 93.56 85 LYS A N 1
ATOM 699 C CA . LYS A 1 85 ? 5.884 3.931 -9.736 1.00 93.56 85 LYS A CA 1
ATOM 700 C C . LYS A 1 85 ? 5.404 2.489 -9.600 1.00 93.56 85 LYS A C 1
ATOM 702 O O . LYS A 1 85 ? 4.705 2.008 -10.483 1.00 93.56 85 LYS A O 1
ATOM 707 N N . ILE A 1 86 ? 5.740 1.807 -8.502 1.00 93.25 86 ILE A N 1
ATOM 708 C CA . ILE A 1 86 ? 5.247 0.444 -8.245 1.00 93.25 86 ILE A CA 1
ATOM 709 C C . ILE A 1 86 ? 3.714 0.440 -8.201 1.00 93.25 86 ILE A C 1
ATOM 711 O O . ILE A 1 86 ? 3.094 -0.318 -8.943 1.00 93.25 86 ILE A O 1
ATOM 715 N N . LEU A 1 87 ? 3.102 1.328 -7.412 1.00 93.38 87 LEU A N 1
ATOM 716 C CA . LEU A 1 87 ? 1.643 1.439 -7.333 1.00 93.38 87 LEU A CA 1
ATOM 717 C C . LEU A 1 87 ? 0.998 1.833 -8.665 1.00 93.38 87 LEU A C 1
ATOM 719 O O . LEU A 1 87 ? -0.052 1.299 -8.999 1.00 93.38 87 LEU A O 1
ATOM 723 N N . GLN A 1 88 ? 1.620 2.707 -9.461 1.00 94.25 88 GLN A N 1
ATOM 724 C CA . GLN A 1 88 ? 1.122 3.037 -10.804 1.00 94.25 88 GLN A CA 1
ATOM 725 C C . GLN A 1 88 ? 1.050 1.812 -11.721 1.00 94.25 88 GLN A C 1
ATOM 727 O O . GLN A 1 88 ? 0.054 1.639 -12.420 1.00 94.25 88 GLN A O 1
ATOM 732 N N . GLU A 1 89 ? 2.080 0.963 -11.717 1.00 94.25 89 GLU A N 1
ATOM 733 C CA . GLU A 1 89 ? 2.093 -0.272 -12.513 1.00 94.25 89 GLU A CA 1
ATOM 734 C C . GLU A 1 89 ? 1.042 -1.276 -12.012 1.00 94.25 89 GLU A C 1
ATOM 736 O O . GLU A 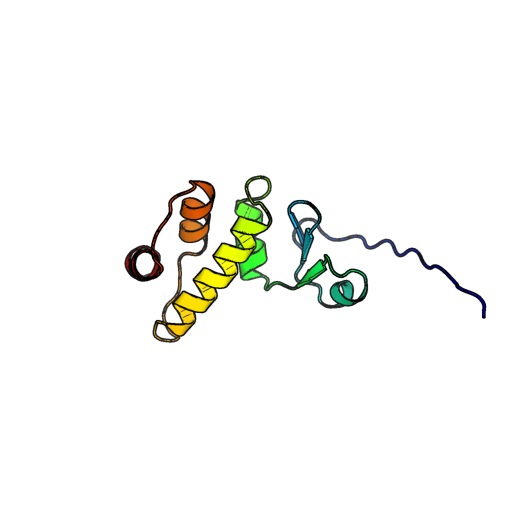1 89 ? 0.365 -1.906 -12.825 1.00 94.25 89 GLU A O 1
ATOM 741 N N . LEU A 1 90 ? 0.852 -1.376 -10.690 1.00 92.38 90 LEU A N 1
ATOM 742 C CA . LEU A 1 90 ? -0.187 -2.221 -10.089 1.00 92.38 90 LEU A CA 1
ATOM 743 C C . LEU A 1 90 ? -1.599 -1.738 -10.452 1.00 92.38 90 LEU A C 1
ATOM 745 O O . LEU A 1 90 ? -2.423 -2.532 -10.899 1.00 92.38 90 LEU A O 1
ATOM 749 N N . ILE A 1 91 ? -1.864 -0.431 -10.356 1.00 92.44 91 ILE A N 1
ATOM 750 C CA . ILE A 1 91 ? -3.145 0.180 -10.752 1.00 92.44 91 ILE A CA 1
ATOM 751 C C . ILE A 1 91 ? -3.398 -0.001 -12.255 1.00 92.44 91 ILE A C 1
ATOM 753 O O . ILE A 1 91 ? -4.534 -0.215 -12.678 1.00 92.44 91 ILE A O 1
ATOM 757 N N . ALA A 1 92 ? -2.347 0.050 -13.079 1.00 92.25 92 ALA A N 1
ATOM 758 C CA . ALA A 1 92 ? -2.445 -0.215 -14.512 1.00 92.25 92 ALA A CA 1
ATOM 759 C C . ALA A 1 92 ? -2.725 -1.696 -14.844 1.00 92.25 92 ALA A C 1
ATOM 761 O O . ALA A 1 92 ? -2.974 -2.014 -16.010 1.00 92.25 92 ALA A O 1
ATOM 762 N N . GLY A 1 93 ? -2.691 -2.595 -13.852 1.00 88.25 93 GLY A N 1
ATOM 763 C CA . GLY A 1 93 ? -2.865 -4.035 -14.037 1.00 88.25 93 GLY A CA 1
ATOM 764 C C . GLY A 1 93 ? -1.700 -4.685 -14.782 1.00 88.25 93 GLY A C 1
ATOM 765 O O . GLY A 1 93 ? -1.895 -5.676 -15.489 1.00 88.25 93 GLY A O 1
ATOM 766 N N . ALA A 1 94 ? -0.501 -4.104 -14.695 1.00 85.19 94 ALA A N 1
ATOM 767 C CA . ALA A 1 94 ? 0.675 -4.627 -15.369 1.00 85.19 94 ALA A CA 1
ATOM 768 C C . ALA A 1 94 ? 1.331 -5.731 -14.524 1.00 85.19 94 ALA A C 1
ATOM 770 O O . ALA A 1 94 ? 1.906 -5.469 -13.470 1.00 85.19 94 ALA A O 1
ATOM 771 N N . GLU A 1 95 ? 1.270 -6.977 -15.000 1.00 84.31 95 GLU A N 1
ATOM 772 C CA . GLU A 1 95 ? 1.941 -8.103 -14.345 1.00 84.31 95 GLU A CA 1
ATOM 773 C C . GLU A 1 95 ? 3.444 -8.087 -14.645 1.00 84.31 95 GLU A C 1
ATOM 775 O O . GLU A 1 95 ? 3.886 -8.412 -15.753 1.00 84.31 95 GLU A O 1
ATOM 780 N N . HIS A 1 96 ? 4.247 -7.752 -13.634 1.00 89.12 96 HIS A N 1
ATOM 781 C CA . HIS A 1 96 ? 5.704 -7.759 -13.734 1.00 89.12 96 HIS A CA 1
ATOM 782 C C . HIS A 1 96 ? 6.334 -8.701 -12.701 1.00 89.12 96 HIS A C 1
ATOM 784 O O . HIS A 1 96 ? 5.891 -8.771 -11.556 1.00 89.12 96 HIS A O 1
ATOM 790 N N . PRO A 1 97 ? 7.423 -9.412 -13.042 1.00 89.50 97 PRO A N 1
ATOM 791 C CA . PRO A 1 97 ? 8.194 -10.140 -12.040 1.00 89.50 97 PRO A CA 1
ATOM 792 C C . PRO A 1 97 ? 8.947 -9.169 -11.113 1.00 89.50 97 PRO A C 1
ATOM 794 O O . PRO A 1 97 ? 9.357 -8.089 -11.537 1.00 89.50 97 PRO A O 1
ATOM 797 N N . VAL A 1 98 ? 9.261 -9.592 -9.880 1.00 87.25 98 VAL A N 1
ATOM 798 C CA . VAL A 1 98 ? 10.040 -8.796 -8.896 1.00 87.25 98 VAL A CA 1
ATOM 799 C C . VAL A 1 98 ? 11.340 -8.228 -9.490 1.00 87.25 98 VAL A C 1
ATOM 801 O O . VAL A 1 98 ? 11.710 -7.085 -9.234 1.00 87.25 98 VAL A O 1
ATOM 804 N N . SER A 1 99 ? 12.022 -8.997 -10.344 1.00 88.38 99 SER A N 1
ATOM 805 C CA . SER A 1 99 ? 13.259 -8.573 -11.014 1.00 88.38 99 SER A CA 1
ATOM 806 C C . SER A 1 99 ? 13.073 -7.385 -11.964 1.00 88.38 99 SER A C 1
ATOM 808 O O . SER A 1 99 ? 14.016 -6.622 -12.185 1.00 88.38 99 SER A O 1
ATOM 810 N N . TRP A 1 100 ? 11.874 -7.205 -12.523 1.00 92.88 100 TRP A N 1
ATOM 811 C CA . TRP A 1 100 ? 11.547 -6.042 -13.336 1.00 92.88 100 TRP A CA 1
ATOM 812 C C . TRP A 1 100 ? 11.454 -4.791 -12.463 1.00 92.88 100 TRP A C 1
ATOM 814 O O . TRP A 1 100 ? 12.103 -3.797 -12.791 1.00 92.88 100 TRP A O 1
ATOM 824 N N . TYR A 1 101 ? 10.754 -4.856 -11.325 1.00 90.69 101 TYR A N 1
ATOM 825 C CA . TYR A 1 101 ? 10.672 -3.741 -10.374 1.00 90.69 101 TYR A CA 1
ATOM 826 C C . TYR A 1 101 ? 12.052 -3.374 -9.821 1.00 90.69 101 TYR A C 1
ATOM 828 O O . TYR A 1 101 ? 12.418 -2.201 -9.817 1.00 90.69 101 TYR A O 1
ATOM 836 N N . ALA A 1 102 ? 12.879 -4.371 -9.485 1.00 88.25 102 ALA A N 1
ATOM 837 C CA . ALA A 1 102 ? 14.248 -4.146 -9.016 1.00 88.25 102 ALA A CA 1
ATOM 838 C C . ALA A 1 102 ? 15.109 -3.356 -10.023 1.00 88.25 102 ALA A C 1
ATOM 840 O O . ALA A 1 102 ? 16.009 -2.606 -9.644 1.00 88.25 102 ALA A O 1
ATOM 841 N N . LYS A 1 103 ? 14.831 -3.519 -11.322 1.00 89.12 103 LYS A N 1
ATOM 842 C CA . LYS A 1 103 ? 15.544 -2.840 -12.408 1.00 89.12 103 LYS A CA 1
ATOM 843 C C . LYS A 1 103 ? 14.952 -1.472 -12.762 1.00 89.12 103 LYS A C 1
ATOM 845 O O . LYS A 1 103 ? 15.709 -0.590 -13.158 1.00 89.12 103 LYS A O 1
ATOM 850 N N . HIS A 1 104 ? 13.633 -1.301 -12.674 1.00 89.94 104 HIS A N 1
ATOM 851 C CA . HIS A 1 104 ? 12.936 -0.128 -13.224 1.00 89.94 104 HIS A CA 1
ATOM 852 C C . HIS A 1 104 ? 12.362 0.825 -12.174 1.00 89.94 104 HIS A C 1
ATOM 854 O O . HIS A 1 104 ? 12.022 1.953 -12.533 1.00 89.94 104 HIS A O 1
ATOM 860 N N . CYS A 1 105 ? 12.260 0.400 -10.917 1.00 89.69 105 CYS A N 1
ATOM 861 C CA . CYS A 1 105 ? 11.700 1.186 -9.816 1.00 89.69 105 CYS A CA 1
ATOM 862 C C . CYS A 1 105 ? 12.738 1.491 -8.732 1.00 89.69 105 CYS A C 1
ATOM 864 O O . CYS A 1 105 ? 12.374 1.886 -7.635 1.00 89.69 105 CYS A O 1
ATOM 866 N N . ARG A 1 106 ? 14.033 1.309 -9.003 1.00 88.12 106 ARG A N 1
ATOM 867 C CA . ARG A 1 106 ? 15.088 1.744 -8.084 1.00 88.12 106 ARG A CA 1
ATOM 868 C C . ARG A 1 106 ? 15.297 3.252 -8.216 1.00 88.12 106 ARG A C 1
ATOM 870 O O . ARG A 1 106 ? 15.539 3.731 -9.325 1.00 88.12 106 ARG A O 1
ATOM 877 N N . LEU A 1 107 ? 15.253 3.974 -7.100 1.00 85.12 107 LEU A N 1
ATOM 878 C CA . LEU A 1 107 ? 15.684 5.367 -7.036 1.00 85.12 107 LEU A CA 1
ATOM 879 C C . LEU A 1 107 ? 17.218 5.397 -7.107 1.00 85.12 107 LEU A C 1
ATOM 881 O O . LEU A 1 107 ? 17.902 4.677 -6.374 1.00 85.12 107 LEU A O 1
ATOM 885 N N . SER A 1 108 ? 17.735 6.149 -8.078 1.00 63.38 108 SER A N 1
ATOM 886 C CA . SER A 1 108 ? 19.166 6.301 -8.375 1.00 63.38 108 SER A CA 1
ATOM 887 C C . SER A 1 108 ? 19.895 7.152 -7.350 1.00 63.38 108 SER A C 1
ATOM 889 O O . SER A 1 108 ? 19.342 8.233 -7.042 1.00 63.38 108 SER A O 1
#

Secondary structure (DSSP, 8-state):
-------------GGGEEEETTEEEES-GGGGGT-TTEEE--HHHHHHHHHTTTT--HHHHHHHHHHHHHHHHHS-TT-EE-HHHHHHHHHTT----HHHHHHHSEE-

Organism: NCBI:txid2006564

Sequence (108 aa):
MSQVSFTFTAMLDEDEFIRIDEHLYTTRSSLQREEPKIHMIDTCCLKIMKEFEGQLDQPMVEEWLLLTKALDQSCSFESQWDDKKILQELIAGAEHPVSWYAKHCRLS

pLDDT: mean 84.71, std 9.74, range [43.78, 94.25]

Foldseek 3Di:
DDDDDDDDDDDDDPLAWADAPQAIEGCDPVCCVVDVRYHHDDSVLSVLVVVCHPLDHPVLSVVLVVLVVVLCVVDDVPWDFQSNVSSVCVSVVNDDDSVVRNVPGTDD

Radius of gyration: 16.65 Å; chains: 1; bounding box: 45×27×49 Å